Protein AF-A0A644WK85-F1 (afdb_monomer_lite)

Radius of gyration: 15.9 Å; chains: 1; bounding box: 34×17×49 Å

Secondary structure (DSSP, 8-state):
-HHHHHHHHHHHHHHHHHHHHHHHHHHHHHHHHHHTTPPPSS-HHHHHHHHHHHHHHHHHHHHHHH-

Organism: NCBI:txid1076179

Foldseek 3Di:
DVVVLLVVLVVLLVVLVVVLVVCVVLVVQQVVCVVVVHDRPDDPVVVVVVNVVSVVSSVVSVVVNVD

Sequence (67 aa):
MQISTKTKVRDATESLKAQLAETDYKIIKCSEYQLAGMELPYDVAELHAERQAIRDQINELEVQSDA

pLDDT: mean 92.22, std 11.35, range [54.66, 98.62]

Structure (mmCIF, N/CA/C/O backbone):
data_AF-A0A644WK85-F1
#
_entry.id   AF-A0A644WK85-F1
#
loop_
_atom_site.group_PDB
_atom_site.id
_atom_site.type_symbol
_atom_site.label_atom_id
_atom_site.label_alt_id
_atom_site.label_comp_id
_atom_site.label_asym_id
_atom_site.label_entity_id
_atom_site.label_seq_id
_atom_site.pdbx_PDB_ins_code
_atom_site.Cartn_x
_atom_site.Cartn_y
_atom_site.Cartn_z
_atom_site.occupancy
_atom_site.B_iso_or_equiv
_atom_site.auth_seq_id
_atom_site.auth_comp_id
_atom_site.auth_asym_id
_atom_site.auth_atom_id
_atom_site.pdbx_PDB_model_num
ATOM 1 N N . MET A 1 1 ? -17.789 3.627 29.029 1.00 55.66 1 MET A N 1
ATOM 2 C CA . MET A 1 1 ? -16.827 2.655 28.455 1.00 55.66 1 MET A CA 1
ATOM 3 C C . MET A 1 1 ? -16.695 2.768 26.926 1.00 55.66 1 MET A C 1
ATOM 5 O O . MET A 1 1 ? -15.602 2.551 26.430 1.00 55.66 1 MET A O 1
ATOM 9 N N . GLN A 1 2 ? -17.734 3.190 26.184 1.00 56.25 2 GLN A N 1
ATOM 10 C CA . GLN A 1 2 ? -17.727 3.273 24.706 1.00 56.25 2 GLN A CA 1
ATOM 11 C C . GLN A 1 2 ? -16.740 4.287 24.078 1.00 56.25 2 GLN A C 1
ATOM 13 O O . GLN A 1 2 ? -16.261 4.059 22.973 1.00 56.25 2 GLN A O 1
ATOM 18 N N . ILE A 1 3 ? -16.363 5.363 24.784 1.00 61.00 3 ILE A N 1
ATOM 19 C CA . ILE A 1 3 ? -15.436 6.392 24.261 1.00 61.00 3 ILE A CA 1
ATOM 20 C C . ILE A 1 3 ? -14.031 5.819 23.990 1.00 61.00 3 ILE A C 1
ATOM 22 O O . ILE A 1 3 ? -13.402 6.171 23.000 1.00 61.00 3 ILE A O 1
ATOM 26 N N . SER A 1 4 ? -13.545 4.898 24.831 1.00 70.06 4 SER A N 1
ATOM 27 C CA . SER A 1 4 ? -12.204 4.316 24.666 1.00 70.06 4 SER A CA 1
ATOM 28 C C . SER A 1 4 ? -12.116 3.383 23.455 1.00 70.06 4 SER A C 1
ATOM 30 O O . SER A 1 4 ? -11.082 3.343 22.795 1.00 70.06 4 SER A O 1
ATOM 32 N N . THR A 1 5 ? -13.190 2.657 23.139 1.00 73.88 5 THR A N 1
ATOM 33 C CA . THR A 1 5 ? -13.217 1.711 22.016 1.00 73.88 5 THR A CA 1
ATOM 34 C C . THR A 1 5 ? -13.207 2.438 20.676 1.00 73.88 5 THR A C 1
ATOM 36 O O . THR A 1 5 ? -12.421 2.084 19.806 1.00 73.88 5 THR A O 1
ATOM 39 N N . LYS A 1 6 ? -13.991 3.514 20.535 1.00 81.25 6 LYS A N 1
ATOM 40 C CA . LYS A 1 6 ? -14.035 4.303 19.296 1.00 81.25 6 LYS A CA 1
ATOM 41 C C . LYS A 1 6 ? -12.690 4.962 18.971 1.00 81.25 6 LYS A C 1
ATOM 43 O O . LYS A 1 6 ? -12.255 4.937 17.824 1.00 81.25 6 LYS A O 1
ATOM 48 N N . THR A 1 7 ? -11.995 5.493 19.980 1.00 85.12 7 THR A N 1
ATOM 49 C CA . THR A 1 7 ? -10.644 6.047 19.794 1.00 85.12 7 THR A CA 1
ATOM 50 C C . THR A 1 7 ? -9.647 4.972 19.363 1.00 85.12 7 THR A C 1
ATOM 52 O O 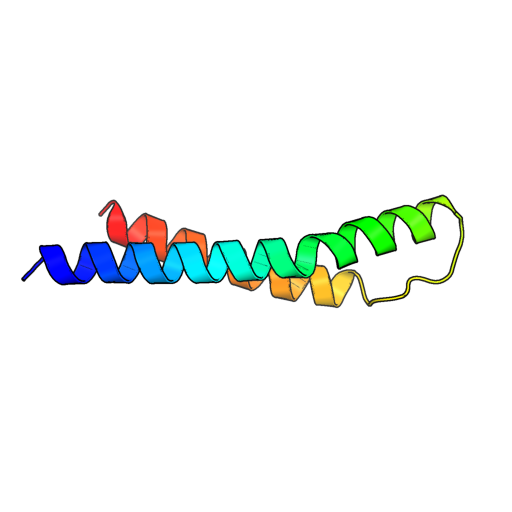. THR A 1 7 ? -8.880 5.209 18.439 1.00 85.12 7 THR A O 1
ATOM 55 N N . LYS A 1 8 ? -9.702 3.773 19.960 1.00 85.94 8 LYS A N 1
ATOM 56 C CA . LYS A 1 8 ? -8.829 2.650 19.579 1.00 85.94 8 LYS A CA 1
ATOM 57 C C . LYS A 1 8 ? -9.056 2.183 18.143 1.00 85.94 8 LYS A C 1
ATOM 59 O O . LYS A 1 8 ? -8.083 1.927 17.445 1.00 85.94 8 LYS A O 1
ATOM 64 N N . VAL A 1 9 ? -10.315 2.085 17.710 1.00 89.44 9 VAL A N 1
ATOM 65 C CA . VAL A 1 9 ? -10.650 1.714 16.327 1.00 89.44 9 VAL A CA 1
ATOM 66 C C . VAL A 1 9 ? -10.099 2.753 15.355 1.00 89.44 9 VAL A C 1
ATOM 68 O O . VAL A 1 9 ? -9.405 2.392 14.413 1.00 89.44 9 VAL A O 1
ATOM 71 N N . ARG A 1 10 ? -10.296 4.046 15.640 1.00 90.69 10 ARG A N 1
ATOM 72 C CA . ARG A 1 10 ? -9.724 5.132 14.835 1.00 90.69 10 ARG A CA 1
ATOM 73 C C . ARG A 1 10 ? -8.199 5.040 14.741 1.00 90.69 10 ARG A C 1
ATOM 75 O O . ARG A 1 10 ? -7.663 5.107 13.644 1.00 90.69 10 ARG A O 1
ATOM 82 N N . ASP A 1 11 ? -7.508 4.882 15.867 1.00 93.19 11 ASP A N 1
ATOM 83 C CA . ASP A 1 11 ? -6.041 4.833 15.888 1.00 93.19 11 ASP A CA 1
ATOM 84 C C . ASP A 1 11 ? -5.506 3.616 15.102 1.00 93.19 11 ASP A C 1
ATOM 86 O O . ASP A 1 11 ? -4.515 3.733 14.378 1.00 93.19 11 ASP A O 1
ATOM 90 N N . ALA A 1 12 ? -6.190 2.467 15.181 1.00 94.31 12 ALA A N 1
ATOM 91 C CA . ALA A 1 12 ? -5.867 1.281 14.386 1.00 94.31 12 ALA A CA 1
ATOM 92 C C . ALA A 1 12 ? -6.094 1.512 12.883 1.00 94.31 12 ALA A C 1
ATOM 94 O O . ALA A 1 12 ? -5.211 1.215 12.077 1.00 94.31 12 ALA A O 1
ATOM 95 N N . THR A 1 13 ? -7.231 2.101 12.503 1.00 95.06 13 THR A N 1
ATOM 96 C CA . THR A 1 13 ? -7.535 2.446 11.109 1.00 95.06 13 THR A CA 1
ATOM 97 C C . THR A 1 13 ? -6.506 3.416 10.526 1.00 95.06 13 THR A C 1
ATOM 99 O O . THR A 1 13 ? -6.038 3.208 9.408 1.00 95.06 13 THR A O 1
ATOM 102 N N . GLU A 1 14 ? -6.097 4.443 11.275 1.00 96.44 14 GLU A N 1
ATOM 103 C CA . GLU A 1 14 ? -5.064 5.387 10.828 1.00 96.44 14 GLU A CA 1
ATOM 104 C C . GLU A 1 14 ? -3.698 4.710 10.658 1.00 96.44 14 GLU A C 1
ATOM 106 O O . GLU A 1 14 ? -2.999 4.963 9.677 1.00 96.44 14 GLU A O 1
ATOM 111 N N . SER A 1 15 ? -3.330 3.791 11.556 1.00 97.44 15 SER A N 1
ATOM 112 C CA . SER A 1 15 ? -2.094 3.013 11.414 1.00 97.44 15 SER A CA 1
ATOM 113 C C . SER A 1 15 ? -2.100 2.137 10.157 1.00 97.44 15 SER A C 1
ATOM 115 O O . SER A 1 15 ? -1.099 2.080 9.444 1.00 97.44 15 SER A O 1
ATOM 117 N N . LEU A 1 16 ? -3.222 1.486 9.843 1.00 98.12 16 LEU A N 1
ATOM 118 C CA . LEU A 1 16 ? -3.358 0.670 8.631 1.00 98.12 16 LEU A CA 1
ATOM 119 C C . LEU A 1 16 ? -3.332 1.530 7.356 1.00 98.12 16 LEU A C 1
ATOM 121 O O . LEU A 1 16 ? -2.688 1.164 6.371 1.00 98.12 16 LEU A O 1
ATOM 125 N N . LYS A 1 17 ? -3.963 2.711 7.379 1.00 97.81 17 LYS A N 1
ATOM 126 C CA . LYS A 1 17 ? -3.892 3.686 6.276 1.00 97.81 17 LYS A CA 1
ATOM 127 C C . LYS A 1 17 ? -2.459 4.184 6.058 1.00 97.81 17 LYS A C 1
ATOM 129 O O . LYS A 1 17 ? -2.027 4.290 4.911 1.00 97.81 17 LYS A O 1
ATOM 134 N N . ALA A 1 18 ? -1.700 4.413 7.131 1.00 98.19 18 ALA A N 1
ATOM 135 C CA . ALA A 1 18 ? -0.285 4.765 7.042 1.00 98.19 18 ALA A CA 1
ATOM 136 C C . ALA A 1 18 ? 0.559 3.637 6.419 1.00 98.19 18 ALA A C 1
ATOM 138 O O . ALA A 1 18 ? 1.363 3.910 5.532 1.00 98.19 18 ALA A O 1
ATOM 139 N N . GLN A 1 19 ? 0.322 2.371 6.786 1.00 97.75 19 GLN A N 1
ATOM 140 C CA . GLN A 1 19 ? 1.004 1.219 6.170 1.00 97.75 19 GLN A CA 1
ATOM 141 C C . GLN A 1 19 ? 0.726 1.103 4.658 1.00 97.75 19 GLN A C 1
ATOM 143 O O . GLN A 1 19 ? 1.624 0.784 3.871 1.00 97.75 19 GLN A O 1
ATOM 148 N N . LE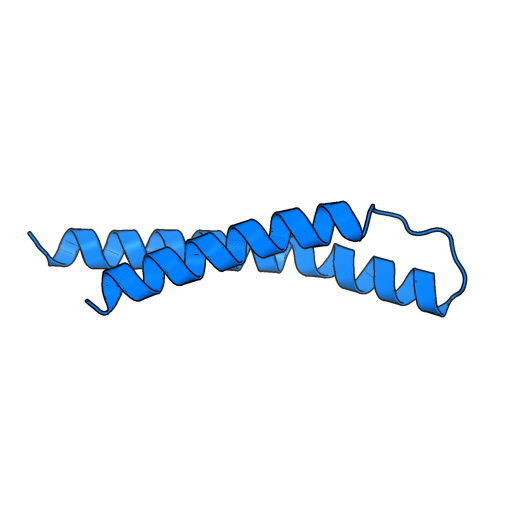U A 1 20 ? -0.502 1.403 4.215 1.00 98.06 20 LEU A N 1
ATOM 149 C CA . LEU A 1 20 ? -0.802 1.500 2.782 1.00 98.06 20 LEU A CA 1
ATOM 150 C C . LEU A 1 20 ? 0.002 2.626 2.122 1.00 98.06 20 LEU A C 1
ATOM 152 O O . LEU A 1 20 ? 0.643 2.382 1.100 1.00 98.06 20 LEU A O 1
ATOM 156 N N . ALA A 1 21 ? 0.024 3.817 2.722 1.00 98.19 21 ALA A N 1
ATOM 157 C CA . ALA A 1 21 ? 0.754 4.965 2.187 1.00 98.19 21 ALA A CA 1
ATOM 158 C C . ALA A 1 21 ? 2.267 4.697 2.072 1.00 98.19 21 ALA A C 1
ATOM 160 O O . ALA A 1 21 ? 2.888 5.023 1.059 1.00 98.19 21 ALA A O 1
ATOM 161 N N . GLU A 1 22 ? 2.859 4.024 3.062 1.00 98.06 22 GLU A N 1
ATOM 162 C CA . GLU A 1 22 ? 4.275 3.636 3.053 1.00 98.06 22 GLU A CA 1
ATOM 163 C C . GLU A 1 22 ? 4.638 2.702 1.895 1.00 98.06 22 GLU A C 1
ATOM 165 O O . GLU A 1 22 ? 5.790 2.671 1.468 1.00 98.06 22 GLU A O 1
ATOM 170 N N . THR A 1 23 ? 3.677 1.949 1.353 1.00 97.94 23 THR A N 1
ATOM 171 C CA . THR A 1 23 ? 3.915 1.002 0.253 1.00 97.94 23 THR A CA 1
ATOM 172 C C . THR A 1 23 ? 3.449 1.512 -1.112 1.00 97.94 23 THR A C 1
ATOM 174 O O . THR A 1 23 ? 3.704 0.851 -2.120 1.00 97.94 23 THR A O 1
ATOM 177 N N . ASP A 1 24 ? 2.842 2.700 -1.195 1.00 98.06 24 ASP A N 1
ATOM 178 C CA . ASP A 1 24 ? 2.324 3.261 -2.453 1.00 98.06 24 ASP A CA 1
ATOM 179 C C . ASP A 1 24 ? 3.421 3.455 -3.505 1.00 98.06 24 ASP A C 1
ATOM 181 O O . ASP A 1 24 ? 3.227 3.145 -4.684 1.00 98.06 24 ASP A O 1
ATOM 185 N N . TYR A 1 25 ? 4.615 3.877 -3.077 1.00 98.00 25 TYR A N 1
ATOM 186 C CA . TYR A 1 25 ? 5.747 4.065 -3.985 1.00 98.00 25 TYR A CA 1
ATOM 187 C C . TYR A 1 25 ? 6.149 2.765 -4.700 1.00 98.00 25 TYR A C 1
ATOM 189 O O . TYR A 1 25 ? 6.673 2.821 -5.812 1.00 98.00 25 TYR A O 1
ATOM 197 N N . LYS A 1 26 ? 5.915 1.589 -4.092 1.00 98.25 26 LYS A N 1
ATOM 198 C CA . LYS A 1 26 ? 6.231 0.295 -4.716 1.00 98.25 26 LYS A CA 1
ATOM 199 C C . LYS A 1 26 ? 5.315 0.026 -5.909 1.00 98.25 26 LYS A C 1
ATOM 201 O O . LYS A 1 26 ? 5.797 -0.426 -6.944 1.00 98.25 26 LYS A O 1
ATOM 206 N N . ILE A 1 27 ? 4.028 0.368 -5.796 1.00 98.06 27 ILE A N 1
ATOM 207 C CA . ILE A 1 27 ? 3.051 0.258 -6.891 1.00 98.06 27 ILE A CA 1
ATOM 208 C C . ILE A 1 27 ? 3.375 1.244 -8.013 1.00 98.06 27 ILE A C 1
ATOM 210 O O . ILE A 1 27 ? 3.381 0.856 -9.183 1.00 98.06 27 ILE A O 1
ATOM 214 N N . ILE A 1 28 ? 3.686 2.497 -7.659 1.00 98.19 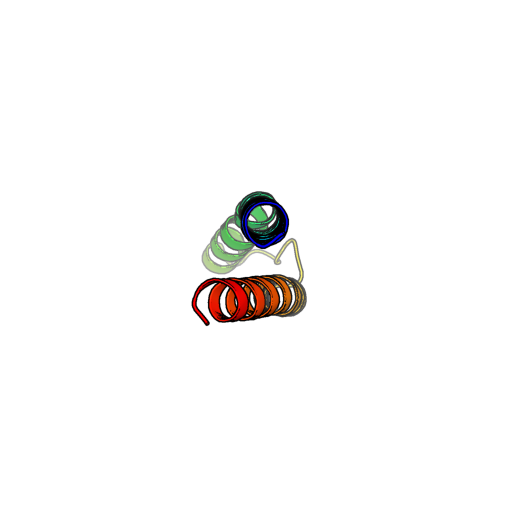28 ILE A N 1
ATOM 215 C CA . ILE A 1 28 ? 4.085 3.526 -8.630 1.00 98.19 28 ILE A CA 1
ATOM 216 C C . ILE A 1 28 ? 5.315 3.046 -9.403 1.00 98.19 28 ILE A C 1
ATOM 218 O O . ILE A 1 28 ? 5.280 2.988 -10.628 1.00 98.19 28 ILE A O 1
ATOM 222 N N . LYS A 1 29 ? 6.352 2.586 -8.694 1.00 98.25 29 LYS A N 1
ATOM 223 C CA . LYS A 1 29 ? 7.584 2.093 -9.314 1.00 98.25 29 LYS A CA 1
ATOM 224 C C . LYS A 1 29 ? 7.339 0.885 -10.222 1.00 98.25 29 LYS A C 1
ATOM 226 O O . LYS A 1 29 ? 7.859 0.850 -11.330 1.00 98.25 29 LYS A O 1
ATOM 231 N N . CYS A 1 30 ? 6.532 -0.091 -9.802 1.00 98.31 30 CYS A N 1
ATOM 232 C CA . CYS A 1 30 ? 6.199 -1.222 -10.675 1.00 98.31 30 CYS A CA 1
ATOM 233 C C . CYS A 1 30 ? 5.457 -0.767 -11.938 1.00 98.31 30 CYS A C 1
ATOM 235 O O . CYS A 1 30 ? 5.765 -1.238 -13.027 1.00 98.31 30 CYS A O 1
ATOM 237 N N . SER A 1 31 ? 4.532 0.187 -11.811 1.00 97.94 31 SER A N 1
ATOM 238 C CA . SER A 1 31 ? 3.801 0.746 -12.955 1.00 97.94 31 SER A CA 1
ATOM 239 C C . SER A 1 31 ? 4.737 1.463 -13.934 1.00 97.94 31 SER A C 1
ATOM 241 O O . SER A 1 31 ? 4.644 1.249 -15.140 1.00 97.94 31 SER A O 1
ATOM 243 N N . GLU A 1 32 ? 5.674 2.270 -13.429 1.00 98.62 32 GLU A N 1
ATOM 244 C CA . GLU A 1 32 ? 6.696 2.941 -14.245 1.00 98.62 32 GLU A CA 1
ATOM 245 C C . GLU A 1 32 ? 7.565 1.932 -15.004 1.00 98.62 32 GLU A C 1
ATOM 247 O O . GLU A 1 32 ? 7.759 2.067 -16.211 1.00 98.62 32 GLU A O 1
ATOM 252 N N . TYR A 1 33 ? 8.046 0.892 -14.317 1.00 98.50 33 TYR A N 1
ATOM 253 C CA . TYR A 1 33 ? 8.896 -0.136 -14.916 1.00 98.50 33 TYR A CA 1
ATOM 254 C C . TYR A 1 33 ? 8.137 -0.952 -15.962 1.00 98.50 33 TYR A C 1
ATOM 256 O O . TYR A 1 33 ? 8.663 -1.188 -17.047 1.00 98.50 33 TYR A O 1
ATOM 264 N N . GLN A 1 34 ? 6.880 -1.309 -15.686 1.00 97.69 34 GLN A N 1
ATOM 265 C CA . GLN A 1 34 ? 6.027 -2.001 -16.648 1.00 97.69 34 GLN A CA 1
ATOM 266 C C . GLN A 1 34 ? 5.843 -1.177 -17.929 1.00 97.69 34 GLN A C 1
ATOM 268 O O . GLN A 1 34 ? 5.973 -1.711 -19.029 1.00 97.69 34 GLN A O 1
ATOM 273 N N . LEU A 1 35 ? 5.572 0.126 -17.797 1.00 98.38 35 LEU A N 1
ATOM 274 C CA . LEU A 1 35 ? 5.410 1.034 -18.937 1.00 98.38 35 LEU A CA 1
ATOM 275 C C . LEU A 1 35 ? 6.716 1.241 -19.712 1.00 98.38 35 LEU A C 1
ATOM 277 O O . LEU A 1 35 ? 6.688 1.400 -20.930 1.00 98.38 35 LEU A O 1
ATOM 281 N N . ALA A 1 36 ? 7.855 1.212 -19.021 1.00 98.31 36 ALA A N 1
ATOM 282 C CA . ALA A 1 36 ? 9.179 1.303 -19.625 1.00 98.31 36 ALA A CA 1
ATOM 283 C C . ALA A 1 36 ? 9.670 -0.022 -20.245 1.00 98.31 36 ALA A C 1
ATOM 285 O O . ALA A 1 36 ? 10.747 -0.047 -20.839 1.00 98.31 36 ALA A O 1
ATOM 286 N N . GLY A 1 37 ? 8.917 -1.124 -20.108 1.00 97.94 37 GLY A N 1
ATOM 287 C CA . GLY A 1 37 ? 9.343 -2.457 -20.550 1.00 97.94 37 GLY A CA 1
ATOM 288 C C . GLY A 1 37 ? 10.515 -3.021 -19.738 1.00 97.94 37 GLY A C 1
ATOM 289 O O . GLY A 1 37 ? 11.290 -3.828 -20.248 1.00 97.94 37 GLY A O 1
ATOM 290 N N . MET A 1 38 ? 10.673 -2.566 -18.495 1.00 98.25 38 MET A N 1
ATOM 291 C CA . MET A 1 38 ? 11.725 -2.983 -17.572 1.00 98.25 38 MET A CA 1
ATOM 292 C C . MET A 1 38 ? 11.247 -4.117 -16.660 1.00 98.25 38 MET A C 1
ATOM 294 O O . MET A 1 38 ? 10.054 -4.278 -16.404 1.00 98.25 38 MET A O 1
ATOM 298 N N . GLU A 1 39 ? 12.197 -4.887 -16.132 1.00 98.06 39 GLU A N 1
ATOM 299 C CA . GLU A 1 39 ? 11.924 -5.927 -15.138 1.00 98.06 39 GLU A CA 1
ATOM 300 C C . GLU A 1 39 ? 11.392 -5.319 -13.835 1.00 98.06 39 GLU A C 1
ATOM 302 O O . GLU A 1 39 ? 11.994 -4.402 -13.280 1.00 98.06 39 GLU A O 1
ATOM 307 N N . LEU A 1 40 ? 10.267 -5.832 -13.338 1.00 97.75 40 LEU A N 1
ATOM 308 C CA . LEU A 1 40 ? 9.611 -5.280 -12.158 1.00 97.75 40 LEU A CA 1
ATOM 309 C C . LEU A 1 40 ? 10.483 -5.459 -10.904 1.00 97.75 40 LEU A C 1
ATOM 311 O O . LEU A 1 40 ? 10.925 -6.570 -10.620 1.00 97.75 40 LEU A O 1
ATOM 315 N N . PRO A 1 41 ? 10.696 -4.397 -10.107 1.00 97.50 41 PRO A N 1
ATOM 316 C CA . PRO A 1 41 ? 11.558 -4.469 -8.929 1.00 97.50 41 PRO A CA 1
ATOM 317 C C . PRO A 1 41 ? 10.893 -5.145 -7.721 1.00 97.50 41 PRO A C 1
ATOM 319 O O . PRO A 1 41 ? 11.561 -5.381 -6.717 1.00 97.50 41 PRO A O 1
ATOM 322 N N . TYR A 1 42 ? 9.589 -5.418 -7.794 1.00 97.88 42 TYR A N 1
ATOM 323 C CA . TYR A 1 42 ? 8.812 -6.100 -6.763 1.00 97.88 42 TYR A CA 1
ATOM 324 C C . TYR A 1 42 ? 7.777 -7.023 -7.411 1.00 97.88 42 TYR A C 1
ATOM 326 O O . TYR A 1 42 ? 7.334 -6.767 -8.534 1.00 97.88 42 TYR A O 1
ATOM 334 N N . ASP A 1 43 ? 7.341 -8.047 -6.678 1.00 97.88 43 ASP A N 1
ATOM 335 C CA . ASP A 1 43 ? 6.209 -8.876 -7.082 1.00 97.88 43 ASP A CA 1
ATOM 336 C C . ASP A 1 43 ? 4.896 -8.099 -6.886 1.00 97.88 43 ASP A C 1
ATOM 338 O O . ASP A 1 43 ? 4.465 -7.801 -5.770 1.00 97.88 43 ASP A O 1
ATOM 342 N N . VAL A 1 44 ? 4.257 -7.734 -7.997 1.00 96.56 44 VAL A N 1
ATOM 343 C CA . VAL A 1 44 ? 3.007 -6.964 -7.983 1.00 96.56 44 VAL A CA 1
ATOM 344 C C . VAL A 1 44 ? 1.837 -7.788 -7.446 1.00 96.56 44 VAL A C 1
ATOM 346 O O . VAL A 1 44 ? 0.931 -7.211 -6.845 1.00 96.56 44 VAL A O 1
ATOM 349 N N . ALA A 1 45 ? 1.837 -9.111 -7.630 1.00 97.19 45 ALA A N 1
ATOM 350 C CA . ALA A 1 45 ? 0.779 -9.978 -7.123 1.00 97.19 45 ALA A CA 1
ATOM 351 C C . ALA A 1 45 ? 0.861 -10.105 -5.597 1.00 97.19 45 ALA A C 1
ATOM 353 O O . ALA A 1 45 ? -0.160 -9.957 -4.923 1.00 97.19 45 ALA A O 1
ATOM 354 N N . GLU A 1 46 ? 2.066 -10.291 -5.053 1.00 98.19 46 GLU A N 1
ATOM 355 C CA . GLU A 1 46 ? 2.305 -10.294 -3.604 1.00 98.19 46 GLU A CA 1
ATOM 356 C C . GLU A 1 46 ? 1.933 -8.939 -2.986 1.00 98.19 46 GLU A C 1
ATOM 358 O O . GLU A 1 46 ? 1.098 -8.878 -2.082 1.00 98.19 46 GLU A O 1
ATOM 363 N N . LEU A 1 47 ? 2.438 -7.833 -3.550 1.00 97.69 47 LEU A N 1
ATOM 364 C CA . LEU A 1 47 ? 2.100 -6.483 -3.089 1.00 97.69 47 LEU A CA 1
ATOM 365 C C . LEU A 1 47 ? 0.596 -6.204 -3.141 1.00 97.69 47 LEU A C 1
ATOM 367 O O . LEU A 1 47 ? 0.054 -5.531 -2.262 1.00 97.69 47 LEU A O 1
ATOM 371 N N . HIS A 1 48 ? -0.087 -6.673 -4.185 1.00 97.19 48 HIS A N 1
ATOM 372 C CA . HIS A 1 48 ? -1.530 -6.525 -4.293 1.00 97.19 48 HIS A CA 1
ATOM 373 C C . HIS A 1 48 ? -2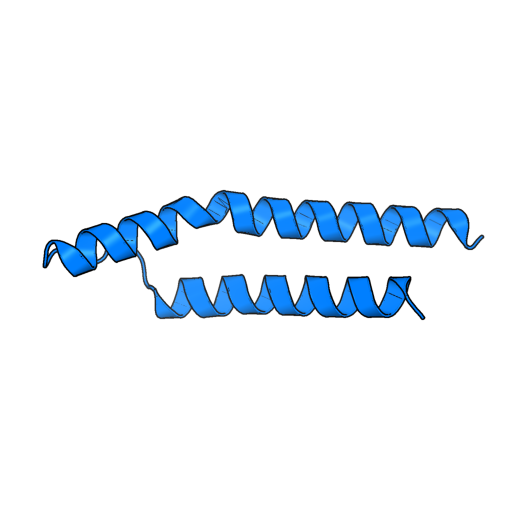.249 -7.290 -3.179 1.00 97.19 48 HIS A C 1
ATOM 375 O O . HIS A 1 48 ? -3.106 -6.703 -2.519 1.00 97.19 48 HIS A O 1
ATOM 381 N N . ALA A 1 49 ? -1.879 -8.551 -2.940 1.00 98.31 49 ALA A N 1
ATOM 382 C CA . ALA A 1 49 ? -2.481 -9.386 -1.905 1.00 98.31 49 ALA A CA 1
ATOM 383 C C . ALA A 1 49 ? -2.289 -8.791 -0.499 1.00 98.31 49 ALA A C 1
ATOM 385 O O . ALA A 1 49 ? -3.261 -8.643 0.241 1.00 98.31 49 ALA A O 1
ATOM 386 N N . GLU A 1 50 ? -1.069 -8.368 -0.156 1.00 98.12 50 GLU A N 1
ATOM 387 C CA . GLU A 1 50 ? -0.766 -7.716 1.126 1.00 98.12 50 GLU A CA 1
ATOM 388 C C . GLU A 1 50 ? -1.594 -6.441 1.321 1.00 98.12 50 GLU A C 1
ATOM 390 O O . GLU A 1 50 ? -2.253 -6.247 2.345 1.00 98.12 50 GLU A O 1
ATOM 395 N N . ARG A 1 51 ? -1.611 -5.567 0.307 1.00 98.31 51 ARG A N 1
ATOM 396 C CA . ARG A 1 51 ? -2.359 -4.307 0.372 1.00 98.31 51 ARG A CA 1
ATOM 397 C C . ARG A 1 51 ? -3.866 -4.546 0.417 1.00 98.31 51 ARG A C 1
ATOM 399 O O . ARG A 1 51 ? -4.578 -3.733 1.002 1.00 98.31 51 ARG A O 1
ATOM 406 N N . GLN A 1 52 ? -4.371 -5.609 -0.207 1.00 98.50 52 GLN A N 1
ATOM 407 C CA . GLN A 1 52 ? -5.786 -5.961 -0.132 1.00 98.50 52 GLN A CA 1
ATOM 408 C C . GLN A 1 52 ? -6.161 -6.430 1.275 1.00 98.50 52 GLN A C 1
ATOM 410 O O . GLN A 1 52 ? -7.126 -5.913 1.825 1.00 98.50 52 GLN A O 1
ATOM 415 N N . ALA A 1 53 ? -5.341 -7.272 1.908 1.00 98.44 53 ALA A N 1
ATOM 416 C CA . ALA A 1 53 ? -5.572 -7.703 3.286 1.00 98.44 53 ALA A CA 1
ATOM 417 C C . ALA A 1 53 ? -5.633 -6.519 4.273 1.00 98.44 53 ALA A C 1
ATOM 419 O O . ALA A 1 53 ? -6.476 -6.497 5.167 1.00 98.44 53 ALA A O 1
ATOM 420 N N . ILE A 1 54 ? -4.792 -5.493 4.086 1.00 98.31 54 ILE A N 1
ATOM 421 C CA . ILE A 1 54 ? -4.850 -4.266 4.902 1.00 98.31 54 ILE A CA 1
ATOM 422 C C . ILE A 1 54 ? -6.162 -3.498 4.666 1.00 98.31 54 ILE A C 1
ATOM 424 O O . ILE A 1 54 ? -6.768 -3.006 5.619 1.00 98.31 54 ILE A O 1
ATOM 428 N N . ARG A 1 55 ? -6.628 -3.392 3.413 1.00 98.31 55 ARG A N 1
ATOM 429 C CA . ARG A 1 55 ? -7.923 -2.755 3.102 1.00 98.31 55 ARG A CA 1
ATOM 430 C C . ARG A 1 55 ? -9.087 -3.512 3.725 1.00 98.31 55 ARG A C 1
ATOM 432 O O . ARG A 1 55 ? -9.998 -2.876 4.244 1.00 98.31 55 ARG A O 1
ATOM 439 N N . ASP A 1 56 ? -9.038 -4.837 3.705 1.00 98.25 56 ASP A N 1
ATOM 440 C CA . ASP A 1 56 ? -10.069 -5.678 4.307 1.00 98.25 56 ASP A CA 1
ATOM 441 C C . ASP A 1 56 ? -10.145 -5.433 5.824 1.00 98.25 56 ASP A C 1
ATOM 443 O O . ASP A 1 56 ? -11.229 -5.184 6.347 1.00 98.25 56 ASP A O 1
ATOM 447 N N . GLN A 1 57 ? -8.999 -5.341 6.513 1.00 97.38 57 GLN A N 1
ATOM 448 C CA . GLN A 1 57 ? -8.946 -4.979 7.938 1.00 97.38 57 GLN A CA 1
ATOM 449 C C . GLN A 1 57 ? -9.493 -3.574 8.227 1.00 97.38 57 GLN A C 1
ATOM 451 O O . GLN A 1 57 ? -10.197 -3.376 9.218 1.00 97.38 57 GLN A O 1
ATOM 456 N N . ILE A 1 58 ? -9.192 -2.587 7.374 1.00 96.25 58 ILE A N 1
ATOM 457 C CA . ILE A 1 58 ? -9.756 -1.233 7.503 1.00 96.25 58 ILE A CA 1
ATOM 458 C C . ILE A 1 58 ? -11.282 -1.285 7.394 1.00 96.25 58 ILE A C 1
ATOM 460 O O . ILE A 1 58 ? -11.964 -0.722 8.247 1.00 96.25 58 ILE A O 1
ATOM 464 N N . ASN A 1 59 ? -11.809 -1.988 6.389 1.00 95.62 59 ASN A N 1
ATOM 465 C CA . ASN A 1 59 ? -13.249 -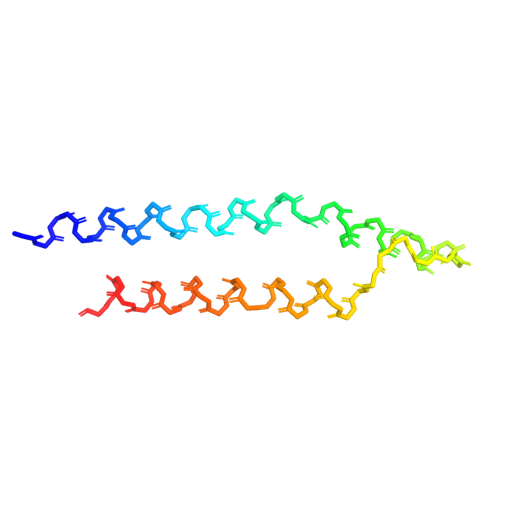2.110 6.174 1.00 95.62 59 ASN A CA 1
ATOM 466 C C . ASN A 1 59 ? -13.941 -2.785 7.369 1.00 95.62 59 ASN A C 1
ATOM 468 O O . ASN A 1 59 ? -14.987 -2.321 7.815 1.00 95.62 59 ASN A O 1
ATOM 472 N N . GLU A 1 60 ? -13.352 -3.851 7.920 1.00 94.56 60 GLU A N 1
ATOM 473 C CA . GLU A 1 60 ? -13.870 -4.523 9.118 1.00 94.56 60 GLU A CA 1
ATOM 474 C C . GLU A 1 60 ? -13.930 -3.583 10.330 1.00 94.56 60 GLU A C 1
ATOM 476 O O . GLU A 1 60 ? -14.933 -3.557 11.048 1.00 94.56 60 GLU A O 1
ATOM 481 N N . LEU A 1 61 ? -12.878 -2.789 10.551 1.00 92.75 61 LEU A N 1
ATOM 482 C CA . LEU A 1 61 ? -12.809 -1.821 11.646 1.00 92.75 61 LEU A CA 1
ATOM 483 C C . LEU A 1 61 ? -13.804 -0.666 11.472 1.00 92.75 61 LEU A C 1
ATOM 485 O O . LEU A 1 61 ? -14.435 -0.251 12.445 1.00 92.75 61 LEU A O 1
ATOM 489 N N . GLU A 1 62 ? -13.973 -0.156 10.252 1.00 89.44 62 GLU A N 1
ATOM 490 C CA . GLU A 1 62 ? -14.931 0.914 9.951 1.00 89.44 62 GLU A CA 1
ATOM 491 C C . GLU A 1 62 ? -16.379 0.429 10.155 1.00 89.44 62 GLU A C 1
ATOM 493 O O . GLU A 1 62 ? -17.146 1.092 10.854 1.00 89.44 62 GLU A O 1
ATOM 498 N N . VAL A 1 63 ? -16.718 -0.791 9.711 1.00 90.00 63 VAL A N 1
ATOM 499 C CA . VAL A 1 63 ? -18.031 -1.414 9.981 1.00 90.00 63 VAL A CA 1
ATOM 500 C C . VAL A 1 63 ? -18.296 -1.568 11.484 1.00 90.00 63 VAL A C 1
ATOM 502 O O . VAL A 1 63 ? -19.407 -1.310 11.940 1.00 90.00 63 VAL A O 1
ATOM 505 N N . GLN A 1 64 ? -17.289 -1.952 12.277 1.00 80.62 64 GLN A N 1
ATOM 506 C CA . GLN A 1 64 ? -17.418 -2.068 13.738 1.00 80.62 64 GLN A CA 1
ATOM 507 C C . GLN A 1 64 ? -17.587 -0.718 14.453 1.00 80.62 64 GLN A C 1
ATOM 509 O O . GLN A 1 64 ? -18.109 -0.684 15.566 1.00 80.62 64 GLN A O 1
ATOM 514 N N . SER A 1 65 ? -17.113 0.382 13.862 1.00 75.38 65 SER A N 1
ATOM 515 C CA . SER A 1 65 ? -17.263 1.735 14.417 1.00 75.38 65 SER A CA 1
ATOM 516 C C . SER A 1 65 ? -18.622 2.367 14.096 1.00 75.38 65 SER A C 1
ATOM 518 O O . SER A 1 65 ? -19.045 3.275 14.821 1.00 75.38 65 SER A O 1
ATOM 520 N N . ASP A 1 66 ? -19.261 1.931 13.010 1.00 67.31 66 ASP A N 1
ATOM 521 C CA . ASP A 1 66 ? -20.525 2.481 12.507 1.00 67.31 66 ASP A CA 1
ATOM 522 C C . ASP A 1 66 ? -21.769 1.693 12.969 1.00 67.31 66 ASP A C 1
ATOM 524 O O . ASP A 1 66 ? -22.891 2.182 12.810 1.00 67.31 66 ASP A O 1
ATOM 528 N N . ALA A 1 67 ? -21.572 0.505 13.556 1.00 54.66 67 ALA A N 1
ATOM 529 C CA . ALA A 1 67 ? -22.601 -0.338 14.178 1.00 54.66 67 ALA A CA 1
ATOM 530 C C . ALA A 1 67 ? -22.848 0.007 15.660 1.00 54.66 67 ALA A C 1
ATOM 532 O O . ALA A 1 67 ? -24.027 -0.050 16.082 1.00 54.66 67 ALA A O 1
#

=== Feature glossary ===
Key to the feature types in this record:

Secondary structure (8-state, DSSP). Secondary structure is the local, repeating backbone conformation. DSSP classifies it into eight states by reading the hydrogen-bond network: three helix types (H, G, I), two β types (E, B), two non-regular types (T, S), and unstructured coil (-).

Backbone torsions (φ/ψ). Backbone dihedral angles. Every residue except chain termini has a φ (preceding-C → N → Cα → C) and a ψ (N → Cα → C → next-N). They are reported in degrees following the IUPAC sign convention. Secondary structure is essentially a statement about which (φ, ψ) basin each residue occupies.

Predicted aligned error. Predicted Aligned Error (PAE) is an AlphaFold confidence matrix: entry (i, j) is the expected error in the position of residue j, in ångströms, when the prediction is superimposed on the true structure at residue i. Low PAE within a block of residues means that block is internally rigid and well-predicted; high PAE between two blocks means their relative placement is uncertain even if each block individually is confident.

B-factor. B-factor (Debye–Waller factor) reflects atomic displacement in the crystal lattice. It is an experimental observable (units Å²), not a prediction; low values mean the atom is pinned down, high values mean it moves or is heterogeneous across the crystal.

Secondary structure (3-state, P-SEA). Three-state secondary structure (P-SEA) collapses the eight DSSP classes into helix (a), strand (b), and coil (c). P-SEA assigns these from Cα geometry alone — distances and angles — without requiring backbone oxygens, so it works on any Cα trace.

Sequence. Primary structure: the covalent order of the twenty standard amino acids along the backbone. Two proteins with the same sequence will (almost always) fold to the same structure; two with 30% identity often share a fold but not the details.

pLDDT. pLDDT is the predicted lDDT-Cα score: AlphaFold's confidence that the local environment of each residue (all inter-atomic distances within 15 Å) is correctly placed. It is a per-residue number between 0 and 100, with higher meaning more reliable.

InterPro / GO / CATH / organism. Functional annotations link the protein to curated databases. InterPro entries identify conserved domains and families by matching the sequence against member-database signatures (Pfam, PROSITE, CDD, …). Gene Ontology (GO) terms describe molecular function, biological process, and cellular component in a controlled vocabulary. CATH places the structure in a hierarchical fold classification (Class/Architecture/Topology/Homologous-superfamily). The organism is the source species.

Contact-map, Ramachandran, and PAE plots. Three diagnostic plots accompany the record. The Cα contact map visualizes the tertiary structure as a 2D adjacency matrix (8 Å cutoff, sequence-local contacts suppressed). The Ramachandran plot shows the distribution of backbone (φ, ψ) torsions, with points in the α and β basins reflecting secondary structure content. The PAE plot shows AlphaFold's inter-residue confidence as a color matrix.

mmCIF coordinates. The mmCIF table is the protein's shape written out atom by atom. For each backbone N, Cα, C, and carbonyl O, it records an (x, y, z) coordinate triple in Å plus the residue type, chain letter, and residue number.

Radius of gyration, Cα contacts, bounding box. Three whole-structure scalars: the radius of gyration (RMS distance of Cα from centroid, in Å), the count of Cα–Cα contacts (pairs closer than 8 Å and separated by more than four residues in sequence — i.e. tertiary, not local, contacts), and the bounding-box dimensions. Together they distinguish compact globular folds from extended fibres or disordered chains.

Foldseek 3Di. The Foldseek 3Di string encodes local tertiary geometry as a 20-letter alphabet — one character per residue — derived from the relative positions of nearby Cα atoms. Unlike the amino-acid sequence, 3Di is a direct function of the 3D structure, so two proteins with the same fold have similar 3Di strings even at low sequence identity.

Rendered structure images. Six rendered views show the 3D structure from the faces of a cube — i.e. along ±x, ±y, ±z. Rendering representation is drawn randomly per protein from cartoon (secondary-structure ribbons), sticks (backbone bonds), or molecular surface; coloring is either N→C rainbow (blue at the N-terminus through red at the C-terminus) or one color per chain.

Nearest PDB structures. The Foldseek neighbor list gives the closest experimentally determined structures in the PDB, ranked by structural alignment. TM-score near 1 means near-identical fold; near 0.3 means only rough topology match. This is how one finds what a novel AlphaFold prediction most resembles in the solved-structure universe.

Solvent-accessible surface area. S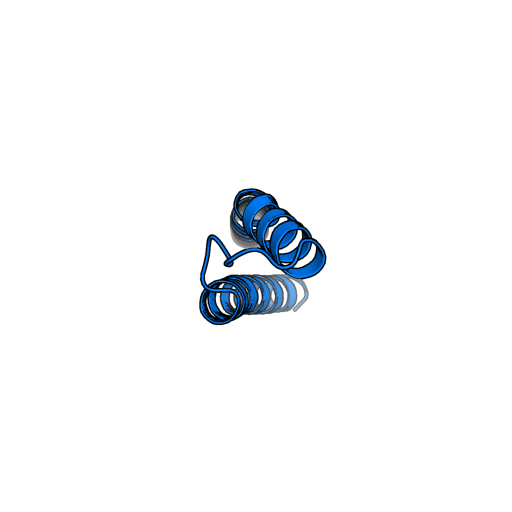ASA measures how much of the protein is reachable by solvent. It is computed by rolling a water-sized probe over the atomic surface and summing the exposed area (Å²). Per-residue SASA distinguishes core (buried, low SASA) from surface (exposed, high SASA) residues; total SASA is a whole-molecule size measure.